Protein AF-A0A286UN38-F1 (afdb_monomer_lite)

pLDDT: mean 73.34, std 16.65, range [35.06, 91.69]

InterPro domains:
  IPR015947 PUA-like superfamily [SSF88697] (6-142)

Structure (mmCIF, N/CA/C/O backbone):
data_AF-A0A286UN38-F1
#
_entry.id   AF-A0A286UN38-F1
#
loop_
_atom_site.group_PDB
_atom_site.id
_atom_site.type_symbol
_atom_site.label_atom_id
_atom_site.label_alt_id
_atom_site.label_comp_id
_atom_site.label_asym_id
_atom_site.label_entity_id
_atom_site.label_seq_id
_atom_site.pdbx_PDB_ins_code
_atom_site.Cartn_x
_atom_site.Cartn_y
_atom_site.Cartn_z
_atom_site.occupancy
_atom_site.B_iso_or_equiv
_atom_site.auth_seq_id
_atom_site.auth_comp_id
_atom_site.auth_asym_id
_atom_site.auth_atom_id
_atom_site.pdbx_PDB_model_num
ATOM 1 N N . MET A 1 1 ? -7.980 -25.272 20.913 1.00 47.50 1 MET A N 1
ATOM 2 C CA . MET A 1 1 ? -8.490 -25.059 19.545 1.00 47.50 1 MET A CA 1
ATOM 3 C C . MET A 1 1 ? -9.257 -26.305 19.161 1.00 47.50 1 MET A C 1
ATOM 5 O O . MET A 1 1 ? -8.648 -27.363 19.095 1.00 47.50 1 MET A O 1
ATOM 9 N N . GLU A 1 2 ? -10.573 -26.207 19.007 1.00 50.84 2 GLU A N 1
ATOM 10 C CA . GLU A 1 2 ? -11.408 -27.329 18.565 1.00 50.84 2 GLU A CA 1
ATOM 11 C C . GLU A 1 2 ? -11.343 -27.419 17.037 1.00 50.84 2 GLU A C 1
ATOM 13 O O . GLU A 1 2 ? -11.976 -26.633 16.333 1.00 50.84 2 GLU A O 1
ATOM 18 N N . THR A 1 3 ? -10.536 -28.343 16.519 1.00 61.72 3 THR A N 1
ATOM 19 C CA . THR A 1 3 ? -10.540 -28.712 15.101 1.00 61.72 3 THR A CA 1
ATOM 20 C C . THR A 1 3 ? -11.530 -29.852 14.890 1.00 61.72 3 THR A C 1
ATOM 22 O O . THR A 1 3 ? -11.412 -30.914 15.500 1.00 61.72 3 THR A O 1
ATOM 25 N N . GLY A 1 4 ? -12.527 -29.633 14.033 1.00 69.44 4 GLY A N 1
ATOM 26 C CA . GLY A 1 4 ? -13.447 -30.691 13.626 1.00 69.44 4 GLY A CA 1
ATOM 27 C C . GLY A 1 4 ? -12.821 -31.547 12.528 1.00 69.44 4 GLY A C 1
ATOM 28 O O . GLY A 1 4 ? -12.062 -31.036 11.705 1.00 69.44 4 GLY A O 1
ATOM 29 N N . THR A 1 5 ? -13.156 -32.832 12.473 1.00 77.12 5 THR A N 1
ATOM 30 C CA . THR A 1 5 ? -12.934 -33.651 11.276 1.00 77.12 5 THR A CA 1
ATOM 31 C C . THR A 1 5 ? -14.262 -33.881 10.568 1.00 77.12 5 THR A C 1
ATOM 33 O O . THR A 1 5 ? -15.247 -34.270 11.192 1.00 77.12 5 THR A O 1
ATOM 36 N N . LEU A 1 6 ? -14.292 -33.624 9.262 1.00 74.56 6 LEU A N 1
ATOM 37 C CA . LEU A 1 6 ? -15.458 -33.835 8.407 1.00 74.56 6 LEU A CA 1
ATOM 38 C C . LEU A 1 6 ? -14.981 -34.585 7.163 1.00 74.56 6 LEU A C 1
ATOM 40 O O . LEU A 1 6 ? -14.020 -34.169 6.519 1.00 74.56 6 LEU A O 1
ATOM 44 N N . ASP A 1 7 ? -15.570 -35.753 6.909 1.00 80.94 7 ASP A N 1
ATOM 45 C CA . ASP A 1 7 ? -15.205 -36.676 5.822 1.00 80.94 7 ASP A CA 1
ATOM 46 C C . ASP A 1 7 ? -13.702 -37.027 5.739 1.00 80.94 7 ASP A C 1
ATOM 48 O O . ASP A 1 7 ? -13.149 -37.269 4.670 1.00 80.94 7 ASP A O 1
ATOM 52 N N . GLY A 1 8 ? -13.023 -37.063 6.893 1.00 86.75 8 GLY A N 1
ATOM 53 C CA . GLY A 1 8 ? -11.584 -37.343 6.999 1.00 86.75 8 GLY A CA 1
ATOM 54 C C . GLY A 1 8 ? -10.669 -36.130 6.785 1.00 86.75 8 GLY A C 1
ATOM 55 O O . GLY A 1 8 ? -9.461 -36.247 6.983 1.00 86.75 8 GLY A O 1
ATOM 56 N N . TYR A 1 9 ? -11.222 -34.961 6.455 1.00 82.19 9 TYR A N 1
ATOM 57 C CA . TYR A 1 9 ? -10.483 -33.706 6.325 1.00 82.19 9 TYR A CA 1
ATOM 58 C C . TYR A 1 9 ? -10.531 -32.885 7.618 1.00 82.19 9 TYR A C 1
ATOM 60 O O . TYR A 1 9 ? -11.517 -32.902 8.358 1.00 82.19 9 TYR A O 1
ATOM 68 N N . MET A 1 10 ? -9.453 -32.147 7.892 1.00 84.88 10 MET A N 1
ATOM 69 C CA . MET A 1 10 ? -9.389 -31.201 9.006 1.00 84.88 10 MET A CA 1
ATOM 70 C C . MET A 1 10 ? -10.173 -29.932 8.655 1.00 84.88 10 MET A C 1
ATOM 72 O O . MET A 1 10 ? -9.848 -29.250 7.685 1.00 84.88 10 MET A O 1
ATOM 76 N N . VAL A 1 11 ? -11.173 -29.596 9.467 1.00 86.06 11 VAL A N 1
ATOM 77 C CA . VAL A 1 11 ? -11.989 -28.387 9.326 1.00 86.06 11 VAL A CA 1
ATOM 78 C C . VAL A 1 11 ? -11.590 -27.375 10.397 1.00 86.06 11 VAL A C 1
ATOM 80 O O . VAL A 1 11 ? -11.709 -27.626 11.599 1.00 86.06 11 VAL A O 1
ATOM 83 N N . GLY A 1 12 ? -11.124 -26.210 9.946 1.00 82.75 12 GLY A N 1
ATOM 84 C CA . GLY A 1 12 ? -10.917 -25.031 10.784 1.00 82.75 12 GLY A CA 1
ATOM 85 C C . GLY A 1 12 ? -12.145 -24.119 10.790 1.00 82.75 12 GLY A C 1
ATOM 86 O O . GLY A 1 12 ? -12.889 -24.057 9.811 1.00 82.75 12 GLY A O 1
ATOM 87 N N . ARG A 1 13 ? -12.347 -23.372 11.881 1.00 82.31 13 ARG A N 1
ATOM 88 C CA . ARG A 1 13 ? -13.305 -22.258 11.906 1.00 82.31 13 ARG A CA 1
ATOM 89 C C . ARG A 1 13 ? -12.690 -21.063 11.176 1.00 82.31 13 ARG A C 1
ATOM 91 O O . ARG A 1 13 ? -11.563 -20.684 11.476 1.00 82.31 13 ARG A O 1
ATOM 98 N N . ILE A 1 14 ? -13.444 -20.470 10.254 1.00 83.75 14 ILE A N 1
ATOM 99 C CA . ILE A 1 14 ? -13.075 -19.235 9.557 1.00 83.75 14 ILE A CA 1
ATOM 100 C C . ILE A 1 14 ? -13.890 -18.094 10.167 1.00 83.75 14 ILE A C 1
ATOM 102 O O . ILE A 1 14 ? -15.113 -18.188 10.256 1.00 83.75 14 ILE A O 1
ATOM 106 N N . GLU A 1 15 ? -13.210 -17.027 10.566 1.00 82.69 15 GLU A N 1
ATOM 107 C CA . GLU A 1 15 ? -13.805 -15.763 10.997 1.00 82.69 15 GLU A CA 1
ATOM 108 C C . GLU A 1 15 ? -13.278 -14.655 10.080 1.00 82.69 15 GLU A C 1
ATOM 110 O O . GLU A 1 15 ? -12.126 -14.705 9.643 1.00 82.69 15 GLU A O 1
ATOM 115 N N . ARG A 1 16 ? -14.128 -13.684 9.737 1.00 81.38 16 ARG A N 1
ATOM 116 C CA . ARG A 1 16 ? -13.713 -12.521 8.948 1.00 81.38 16 ARG A CA 1
ATOM 117 C C . ARG A 1 16 ? -13.234 -11.428 9.890 1.00 81.38 16 ARG A C 1
ATOM 119 O O . ARG A 1 16 ? -13.924 -11.097 10.848 1.00 81.38 16 ARG A O 1
ATOM 126 N N . VAL A 1 17 ? -12.072 -10.863 9.588 1.00 80.19 17 VAL A N 1
ATOM 127 C CA . VAL A 1 17 ? -11.558 -9.668 10.256 1.00 80.19 17 VAL A CA 1
ATOM 128 C C . VAL A 1 17 ? -11.693 -8.520 9.270 1.00 80.19 17 VAL A C 1
ATOM 130 O O . VAL A 1 17 ? -10.886 -8.393 8.354 1.00 80.19 17 VAL A O 1
ATOM 133 N N . ASP A 1 18 ? -12.741 -7.723 9.439 1.00 81.00 18 ASP A N 1
ATOM 134 C CA . ASP A 1 18 ? -12.941 -6.499 8.669 1.00 81.00 18 ASP A CA 1
ATOM 135 C C . ASP A 1 18 ? -12.302 -5.297 9.414 1.00 81.00 18 ASP A C 1
ATOM 137 O O . ASP A 1 18 ? -12.004 -5.370 10.622 1.00 81.00 18 ASP A O 1
ATOM 141 N N . ASP A 1 19 ? -12.035 -4.212 8.682 1.00 84.69 19 ASP A N 1
ATOM 142 C CA . ASP A 1 19 ? -11.441 -2.982 9.224 1.00 84.69 19 ASP A CA 1
ATOM 143 C C . ASP A 1 19 ? -12.331 -2.328 10.296 1.00 84.69 19 ASP A C 1
ATOM 145 O O . ASP A 1 19 ? -13.551 -2.510 10.322 1.00 84.69 19 ASP A O 1
ATOM 149 N N . ILE A 1 20 ? -11.719 -1.534 11.177 1.00 81.62 20 ILE A N 1
ATOM 150 C CA . ILE A 1 20 ? -12.457 -0.545 11.971 1.00 81.62 20 ILE A CA 1
ATOM 151 C C . ILE A 1 20 ? -12.937 0.588 11.058 1.00 81.62 20 ILE A C 1
ATOM 153 O O . ILE A 1 20 ? -12.262 0.937 10.089 1.00 81.62 20 ILE A O 1
ATOM 157 N N . SER A 1 21 ? -14.107 1.149 11.355 1.00 77.69 21 SER A N 1
ATOM 158 C CA . SER A 1 21 ? -14.671 2.245 10.572 1.00 77.69 21 SER A CA 1
ATOM 159 C C . SER A 1 21 ? -13.913 3.559 10.806 1.00 77.69 21 SER A C 1
ATOM 161 O O . SER A 1 21 ? -13.288 3.753 11.850 1.00 77.69 21 SER A O 1
ATOM 163 N N . GLU A 1 22 ? -13.946 4.453 9.816 1.00 73.50 22 GLU A N 1
ATOM 164 C CA . GLU A 1 22 ? -13.178 5.708 9.818 1.00 73.50 22 GLU A CA 1
ATOM 165 C C . GLU A 1 22 ? -13.583 6.638 10.977 1.00 73.50 22 GLU A C 1
ATOM 167 O O . GLU A 1 22 ? -12.726 7.255 11.602 1.00 73.50 22 GLU A O 1
ATOM 172 N N . ASP A 1 23 ? -14.865 6.643 11.353 1.00 74.62 23 ASP A N 1
ATOM 173 C CA . ASP A 1 23 ? -15.391 7.334 12.535 1.00 74.62 23 ASP A CA 1
ATOM 174 C C . ASP A 1 23 ? -14.768 6.827 13.848 1.00 74.62 23 ASP A C 1
ATOM 176 O O . ASP A 1 23 ? -14.386 7.630 14.703 1.00 74.62 23 ASP A O 1
ATOM 180 N N . LEU A 1 24 ? -14.600 5.508 13.987 1.00 77.94 24 LEU A N 1
ATOM 181 C CA . LEU A 1 24 ? -14.002 4.884 15.166 1.00 77.94 24 LEU A CA 1
ATOM 182 C C . LEU A 1 24 ? -12.476 5.080 15.201 1.00 77.94 24 LEU A C 1
ATOM 184 O O . LEU A 1 24 ? -11.901 5.239 16.280 1.00 77.94 24 LEU A O 1
ATOM 188 N N . GLU A 1 25 ? -11.817 5.099 14.037 1.00 80.81 25 GLU A N 1
ATOM 189 C CA . GLU A 1 25 ? -10.401 5.470 13.915 1.00 80.81 25 GLU A CA 1
ATOM 190 C C . GLU A 1 25 ? -10.179 6.943 14.304 1.00 80.81 25 GLU A C 1
ATOM 192 O O . GLU A 1 25 ? -9.307 7.234 15.126 1.00 80.81 25 GLU A O 1
ATOM 197 N N . GLU A 1 26 ? -11.006 7.866 13.804 1.00 78.06 26 GLU A N 1
ATOM 198 C CA . GLU A 1 26 ? -10.964 9.278 14.190 1.00 78.06 26 GLU A CA 1
ATOM 199 C C . GLU A 1 26 ? -11.218 9.495 15.689 1.00 78.06 26 GLU A C 1
ATOM 201 O O . GLU A 1 26 ? -10.547 10.320 16.313 1.00 78.06 26 GLU A O 1
ATOM 206 N N . GLU A 1 27 ? -12.196 8.803 16.281 1.00 80.44 27 GLU A N 1
ATOM 207 C CA . GLU A 1 27 ? -12.497 8.918 17.712 1.00 80.44 27 GLU A CA 1
ATOM 208 C C . GLU A 1 27 ? -11.339 8.389 18.572 1.00 80.44 27 GLU A C 1
ATOM 210 O O . GLU A 1 27 ? -10.940 9.044 19.540 1.00 80.44 27 GLU A O 1
ATOM 215 N N . ALA A 1 28 ? -10.720 7.273 18.172 1.00 77.31 28 ALA A N 1
ATOM 216 C CA . ALA A 1 28 ? -9.524 6.747 18.824 1.00 77.31 28 ALA A CA 1
ATOM 217 C C . ALA A 1 28 ? -8.327 7.714 18.723 1.00 77.31 28 ALA A C 1
ATOM 219 O O . ALA A 1 28 ? -7.646 7.950 19.725 1.00 77.31 28 ALA A O 1
ATOM 220 N N . GLU A 1 29 ? -8.079 8.327 17.559 1.00 78.06 29 GLU A N 1
ATOM 221 C CA . GLU A 1 29 ? -7.014 9.329 17.410 1.00 78.06 29 GLU A CA 1
ATOM 222 C C . GLU A 1 29 ? -7.277 10.591 18.245 1.00 78.06 29 GLU A C 1
ATOM 224 O O . GLU A 1 29 ? -6.361 11.084 18.910 1.00 78.06 29 GLU A O 1
ATOM 229 N N . LYS A 1 30 ? -8.522 11.088 18.282 1.00 78.75 30 LYS A N 1
ATOM 230 C CA . LYS A 1 30 ? -8.922 12.230 19.128 1.00 78.75 30 LYS A CA 1
ATOM 231 C C . LYS A 1 30 ? -8.733 11.914 20.614 1.00 78.75 30 LYS A C 1
ATOM 233 O O . LYS A 1 30 ? -8.206 12.752 21.348 1.00 78.75 30 LYS A O 1
ATOM 238 N N . ALA A 1 31 ? -9.087 10.704 21.050 1.00 77.75 31 ALA A N 1
ATOM 239 C CA . ALA A 1 31 ? -8.865 10.249 22.419 1.00 77.75 31 ALA A CA 1
ATOM 240 C C . ALA A 1 31 ? -7.366 10.225 22.772 1.00 77.75 31 ALA A C 1
ATOM 242 O O . ALA A 1 31 ? -6.968 10.825 23.772 1.00 77.75 31 ALA A O 1
ATOM 243 N N . ILE A 1 32 ? -6.520 9.625 21.927 1.00 76.75 32 ILE A N 1
ATOM 244 C CA . ILE A 1 32 ? -5.061 9.570 22.139 1.00 76.75 32 ILE A CA 1
ATOM 245 C C . ILE A 1 32 ? -4.452 10.982 22.179 1.00 76.75 32 ILE A C 1
ATOM 247 O O . ILE A 1 32 ? -3.701 11.297 23.102 1.00 76.75 32 ILE A O 1
ATOM 251 N N . ALA A 1 33 ? -4.816 11.862 21.242 1.00 76.88 33 ALA A N 1
ATOM 252 C CA . ALA A 1 33 ? -4.323 13.241 21.209 1.00 76.88 33 ALA A CA 1
ATOM 253 C C . ALA A 1 33 ? -4.737 14.053 22.454 1.00 76.88 33 ALA A C 1
ATOM 255 O O . ALA A 1 33 ? -3.952 14.862 22.959 1.00 76.88 33 ALA A O 1
ATOM 256 N N . SER A 1 34 ? -5.942 13.813 22.985 1.00 75.56 34 SER A N 1
ATOM 257 C CA . SER A 1 34 ? -6.409 14.447 24.225 1.00 75.56 34 SER A CA 1
ATOM 258 C C . SER A 1 34 ? -5.616 13.990 25.457 1.00 75.56 34 SER A C 1
ATOM 260 O O . SER A 1 34 ? -5.316 14.806 26.324 1.00 75.56 34 SER A O 1
ATOM 262 N N . LEU A 1 35 ? -5.194 12.720 25.500 1.00 72.56 35 LEU A N 1
ATOM 263 C CA . LEU A 1 35 ? -4.351 12.180 26.571 1.00 72.56 35 LEU A CA 1
ATOM 264 C C . LEU A 1 35 ? -2.941 12.785 26.526 1.00 72.56 35 LEU A C 1
ATOM 266 O O . LEU A 1 35 ? -2.460 13.282 27.542 1.00 72.56 35 LEU A O 1
ATOM 270 N N . SER A 1 36 ? -2.309 12.829 25.347 1.00 66.69 36 SER A N 1
ATOM 271 C CA . SER A 1 36 ? -0.970 13.421 25.175 1.00 66.69 36 SER A CA 1
ATOM 272 C C . SER A 1 36 ? -0.915 14.930 25.443 1.00 66.69 36 SER A C 1
ATOM 274 O O . SER A 1 36 ? 0.155 15.458 25.732 1.00 66.69 36 SER A O 1
ATOM 276 N N . SER A 1 37 ? -2.048 15.633 25.371 1.00 59.25 37 SER A N 1
ATOM 277 C CA . SER A 1 37 ? -2.117 17.071 25.668 1.00 59.25 37 SER A CA 1
ATOM 278 C C . SER A 1 37 ? -2.023 17.382 27.170 1.00 59.25 37 SER A C 1
ATOM 280 O O . SER A 1 37 ? -1.659 18.498 27.534 1.00 59.25 37 SER A O 1
ATOM 282 N N . ASN A 1 38 ? -2.304 16.408 28.044 1.00 56.22 38 ASN A N 1
ATOM 283 C CA . ASN A 1 38 ? -2.371 16.614 29.495 1.00 56.22 38 ASN A CA 1
ATOM 284 C C . ASN A 1 38 ? -1.035 16.401 30.236 1.00 56.22 38 ASN A C 1
ATOM 286 O O . ASN A 1 38 ? -0.953 16.729 31.417 1.00 56.22 38 ASN A O 1
ATOM 290 N N . GLU A 1 39 ? 0.016 15.882 29.589 1.00 53.16 39 GLU A N 1
ATOM 291 C CA . GLU A 1 39 ? 1.321 15.641 30.245 1.00 53.16 39 GLU A CA 1
ATOM 292 C C . GLU A 1 39 ? 2.274 16.854 30.237 1.00 53.16 39 GLU A C 1
ATOM 294 O O . GLU A 1 39 ? 3.350 16.790 30.827 1.00 53.16 39 GLU A O 1
ATOM 299 N N . ASN A 1 40 ? 1.887 17.978 29.620 1.00 53.28 40 ASN A N 1
ATOM 300 C CA . ASN A 1 40 ? 2.774 19.133 29.420 1.00 53.28 40 ASN A CA 1
ATOM 301 C C . ASN A 1 40 ? 2.489 20.364 30.310 1.00 53.28 40 ASN A C 1
ATOM 303 O O . ASN A 1 40 ? 3.198 21.360 30.180 1.00 53.28 40 ASN A O 1
ATOM 307 N N . ASP A 1 41 ? 1.504 20.313 31.217 1.00 44.31 41 ASP A N 1
ATOM 308 C CA . ASP A 1 41 ? 1.128 21.441 32.095 1.00 44.31 41 ASP A CA 1
ATOM 309 C C . ASP A 1 41 ? 1.469 21.192 33.577 1.00 44.31 41 ASP A C 1
ATOM 311 O O . ASP A 1 41 ? 0.598 21.180 34.444 1.00 44.31 41 ASP A O 1
ATOM 315 N N . ASN A 1 42 ? 2.752 20.964 33.894 1.00 50.84 42 ASN A N 1
ATOM 316 C CA . ASN A 1 42 ? 3.223 21.073 35.283 1.00 50.84 42 ASN A CA 1
ATOM 317 C C . ASN A 1 42 ? 4.737 21.332 35.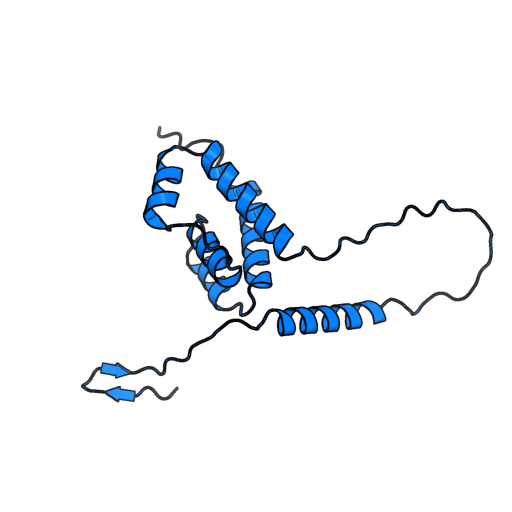428 1.00 50.84 42 ASN A C 1
ATOM 319 O O . ASN A 1 42 ? 5.479 20.453 35.865 1.00 50.84 42 ASN A O 1
ATOM 323 N N . THR A 1 43 ? 5.205 22.536 35.073 1.00 45.75 43 THR A N 1
ATOM 324 C CA . THR A 1 43 ? 6.199 23.323 35.853 1.00 45.75 43 THR A CA 1
ATOM 325 C C . THR A 1 43 ? 6.677 24.568 35.095 1.00 45.75 43 THR A C 1
ATOM 327 O O . THR A 1 43 ? 7.534 24.476 34.225 1.00 45.75 43 THR A O 1
ATOM 330 N N . GLN A 1 44 ? 6.224 25.758 35.508 1.00 43.12 44 GLN A N 1
ATOM 331 C CA . GLN A 1 44 ? 7.109 26.766 36.122 1.00 43.12 44 GLN A CA 1
ATOM 332 C C . GLN A 1 44 ? 6.333 28.019 36.549 1.00 43.12 44 GLN A C 1
ATOM 334 O O . GLN A 1 44 ? 5.796 28.771 35.740 1.00 43.12 44 GLN A O 1
ATOM 339 N N . GLU A 1 45 ? 6.327 28.258 37.857 1.00 41.00 45 GLU A N 1
ATOM 340 C CA . GLU A 1 45 ? 5.807 29.474 38.468 1.00 41.00 45 GLU A CA 1
ATOM 341 C C . GLU A 1 45 ? 6.835 30.618 38.345 1.00 41.00 45 GLU A C 1
ATOM 343 O O . GLU A 1 45 ? 7.994 30.467 38.719 1.00 41.00 45 GLU A O 1
ATOM 348 N N . SER A 1 46 ? 6.377 31.768 37.842 1.00 45.78 46 SER A N 1
ATOM 349 C CA . SER A 1 46 ? 6.907 33.125 38.070 1.00 45.78 46 SER A CA 1
ATOM 350 C C . SER A 1 46 ? 8.426 33.392 37.999 1.00 45.78 46 SER A C 1
ATOM 352 O O . SER A 1 46 ? 9.135 33.249 38.987 1.00 45.78 46 SER A O 1
ATOM 354 N N . THR A 1 47 ? 8.879 34.085 36.945 1.00 39.78 47 THR A N 1
ATOM 355 C CA . THR A 1 47 ? 9.563 35.395 37.109 1.00 39.78 47 THR A CA 1
ATOM 356 C C . THR A 1 47 ? 9.375 36.285 35.874 1.00 39.78 47 THR A C 1
ATOM 358 O O . THR A 1 47 ? 9.260 35.821 34.744 1.00 39.78 47 THR A O 1
ATOM 361 N N . SER A 1 48 ? 9.306 37.595 36.101 1.00 48.9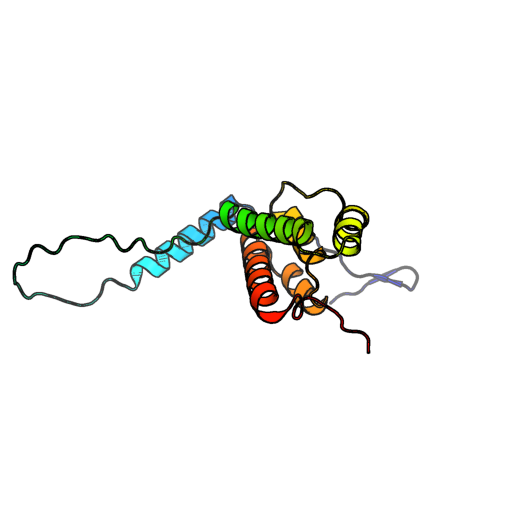4 48 SER A N 1
ATOM 362 C CA . SER A 1 48 ? 8.976 38.619 35.105 1.00 48.94 48 SER A CA 1
ATOM 363 C C . SER A 1 48 ? 10.187 39.149 34.329 1.00 48.94 48 SER A C 1
ATOM 365 O O . SER A 1 48 ? 11.148 39.603 34.947 1.00 48.94 48 SER A O 1
ATOM 367 N N . SER A 1 49 ? 10.087 39.271 33.003 1.00 37.69 49 SER A N 1
ATOM 368 C CA . SER A 1 49 ? 10.714 40.376 32.248 1.00 37.69 49 SER A CA 1
ATOM 369 C C . SER A 1 49 ? 10.123 40.501 30.838 1.00 37.69 49 SER A C 1
ATOM 371 O O . SER A 1 49 ? 9.755 39.512 30.211 1.00 37.69 49 SER A O 1
ATOM 373 N N . ALA A 1 50 ? 9.969 41.736 30.357 1.00 48.94 50 ALA A N 1
ATOM 374 C CA . ALA A 1 50 ? 9.315 42.024 29.083 1.00 48.94 50 ALA A CA 1
ATOM 375 C C . ALA A 1 50 ? 10.290 41.950 27.896 1.00 48.94 50 ALA A C 1
ATOM 377 O O . ALA A 1 50 ? 11.378 42.523 27.940 1.00 48.94 50 ALA A O 1
ATOM 378 N N . SER A 1 51 ? 9.867 41.318 26.799 1.00 39.28 51 SER A N 1
ATOM 379 C CA . SER A 1 51 ? 10.455 41.474 25.460 1.00 39.28 51 SER A CA 1
ATOM 380 C C . SER A 1 51 ? 9.425 41.089 24.386 1.00 39.28 51 SER A C 1
ATOM 382 O O . SER A 1 51 ? 8.727 40.090 24.562 1.00 39.28 51 SER A O 1
ATOM 384 N N . PRO A 1 52 ? 9.286 41.855 23.285 1.00 50.28 52 PRO A N 1
ATOM 385 C CA . PRO A 1 52 ? 8.312 41.569 22.235 1.00 50.28 52 PRO A CA 1
ATOM 386 C C . PRO A 1 52 ? 8.871 40.536 21.246 1.00 50.28 52 PRO A C 1
ATOM 388 O O . PRO A 1 52 ? 9.361 40.876 20.170 1.00 50.28 52 PRO A O 1
ATOM 391 N N . SER A 1 53 ? 8.809 39.260 21.619 1.00 36.97 53 SER A N 1
ATOM 392 C CA . SER A 1 53 ? 9.209 38.154 20.746 1.00 36.97 53 SER A CA 1
ATOM 393 C C . SER A 1 53 ? 8.195 37.968 19.618 1.00 36.97 53 SER A C 1
ATOM 395 O O . SER A 1 53 ? 7.039 37.622 19.863 1.00 36.97 53 SER A O 1
ATOM 397 N N . SER A 1 54 ? 8.631 38.162 18.373 1.00 40.84 54 SER A N 1
ATOM 398 C CA . SER A 1 54 ? 7.856 37.827 17.177 1.00 40.84 54 SER A CA 1
ATOM 399 C C . SER A 1 54 ? 7.485 36.344 17.192 1.00 40.84 54 SER A C 1
ATOM 401 O O . SER A 1 54 ? 8.356 35.481 17.061 1.00 40.84 54 SER A O 1
ATOM 403 N N . SER A 1 55 ? 6.195 36.051 17.350 1.00 41.00 55 SER A N 1
ATOM 404 C CA . SER A 1 55 ? 5.645 34.700 17.414 1.00 41.00 55 SER A CA 1
ATOM 405 C C . SER A 1 55 ? 5.625 34.037 16.036 1.00 41.00 55 SER A C 1
ATOM 407 O O . SER A 1 55 ? 4.581 33.882 15.401 1.00 41.00 55 SER A O 1
ATOM 409 N N . THR A 1 56 ? 6.797 33.581 15.591 1.00 41.97 56 THR A N 1
ATOM 410 C CA . THR A 1 56 ? 6.892 32.522 14.585 1.00 41.97 56 THR A CA 1
ATOM 411 C C . THR A 1 56 ? 6.198 31.296 15.161 1.00 41.97 56 THR A C 1
ATOM 413 O O . THR A 1 56 ? 6.779 30.561 15.958 1.00 41.97 56 THR A O 1
ATOM 416 N N . GLN A 1 57 ? 4.931 31.102 14.796 1.00 42.53 57 GLN A N 1
ATOM 417 C CA . GLN A 1 57 ? 4.180 29.907 15.151 1.00 42.53 57 GLN A CA 1
ATOM 418 C C . GLN A 1 57 ? 4.947 28.698 14.614 1.00 42.53 57 GLN A C 1
ATOM 420 O O . GLN A 1 57 ? 4.953 28.447 13.407 1.00 42.53 57 GLN A O 1
ATOM 425 N N . GLN A 1 58 ? 5.594 27.946 15.508 1.00 37.78 58 GLN A N 1
ATOM 426 C CA . GLN A 1 58 ? 5.991 26.579 15.210 1.00 37.78 58 GLN A CA 1
ATOM 427 C C . GLN A 1 58 ? 4.703 25.817 14.928 1.00 37.78 58 GLN A C 1
ATOM 429 O O . GLN A 1 58 ? 4.005 25.390 15.845 1.00 37.78 58 GLN A O 1
ATOM 434 N N . ARG A 1 59 ? 4.371 25.694 13.640 1.00 45.72 59 ARG A N 1
ATOM 435 C CA . ARG A 1 59 ? 3.355 24.769 13.159 1.00 45.72 59 ARG A CA 1
ATOM 436 C C . ARG A 1 59 ? 3.838 23.384 13.570 1.00 45.72 59 ARG A C 1
ATOM 438 O O . ARG A 1 59 ? 4.740 22.837 12.937 1.00 45.72 59 ARG A O 1
ATOM 445 N N . SER A 1 60 ? 3.287 22.867 14.665 1.00 44.66 60 SER A N 1
ATOM 446 C CA . SER A 1 60 ? 3.430 21.464 15.022 1.00 44.66 60 SER A CA 1
ATOM 447 C C . SER A 1 60 ? 3.060 20.642 13.785 1.00 44.66 60 SER A C 1
ATOM 449 O O . SER A 1 60 ? 2.068 20.972 13.125 1.00 44.66 60 SER A O 1
ATOM 451 N N . PRO A 1 61 ? 3.859 19.631 13.405 1.00 55.84 61 PRO A N 1
ATOM 452 C CA . PRO A 1 61 ? 3.484 18.765 12.304 1.00 55.84 61 PRO A CA 1
ATOM 453 C C . PRO A 1 61 ? 2.207 18.040 12.723 1.00 55.84 61 PRO A C 1
ATOM 455 O O . PRO A 1 61 ? 2.231 17.181 13.605 1.00 55.84 61 PRO A O 1
ATOM 458 N N . SER A 1 62 ? 1.079 18.433 12.131 1.00 60.09 62 SER A N 1
ATOM 459 C CA . SER A 1 62 ? -0.160 17.673 12.238 1.00 60.09 62 SER A CA 1
ATOM 460 C C . SER A 1 62 ? 0.119 16.242 11.772 1.00 60.09 62 SER A C 1
ATOM 462 O O . SER A 1 62 ? 0.875 16.068 10.810 1.00 60.09 62 SER A O 1
ATOM 464 N N . PRO A 1 63 ? -0.443 15.214 12.433 1.00 65.50 63 PRO A N 1
ATOM 465 C CA . PRO A 1 63 ? -0.287 13.846 11.959 1.00 65.50 63 PRO A CA 1
ATOM 466 C C . PRO A 1 63 ? -0.782 13.768 10.507 1.00 65.50 63 PRO A C 1
ATOM 468 O O . PRO A 1 63 ? -1.818 14.366 10.206 1.00 65.50 63 PRO A O 1
ATOM 471 N N . PRO A 1 64 ? -0.060 13.073 9.608 1.00 74.56 64 PRO A N 1
ATOM 472 C CA . PRO A 1 64 ? -0.406 13.056 8.195 1.00 74.56 64 PRO A CA 1
ATOM 473 C C . PRO A 1 64 ? -1.813 12.487 8.006 1.00 74.56 64 PRO A C 1
ATOM 475 O O . PRO A 1 64 ? -2.173 11.439 8.561 1.00 74.56 64 PRO A O 1
ATOM 478 N N . THR A 1 65 ? -2.609 13.213 7.234 1.00 85.06 65 THR A N 1
ATOM 479 C CA . THR A 1 65 ? -3.973 12.839 6.867 1.00 85.06 65 THR A CA 1
ATOM 480 C C . THR A 1 65 ? -3.970 11.634 5.928 1.00 85.06 65 THR A C 1
ATOM 482 O O . THR A 1 65 ? -2.979 11.335 5.256 1.00 85.06 65 THR A O 1
ATOM 485 N N . THR A 1 66 ? -5.097 10.924 5.854 1.00 84.94 66 THR A N 1
ATOM 486 C CA . THR A 1 66 ? -5.261 9.786 4.937 1.00 84.94 66 THR A CA 1
ATOM 487 C C . THR A 1 66 ? -5.024 10.202 3.480 1.00 84.94 66 THR A C 1
ATOM 489 O O . THR A 1 66 ? -4.383 9.470 2.727 1.00 84.94 66 THR A O 1
ATOM 492 N N . GLU A 1 67 ? -5.462 11.407 3.102 1.00 86.56 67 GLU A N 1
ATOM 493 C CA . GLU A 1 67 ? -5.250 11.988 1.771 1.00 86.56 67 GLU A CA 1
ATOM 494 C C . GLU A 1 67 ? -3.766 12.240 1.465 1.00 86.56 67 GLU A C 1
ATOM 496 O O . GLU A 1 67 ? -3.291 11.855 0.397 1.00 86.56 67 GLU A O 1
ATOM 501 N N . GLU A 1 68 ? -3.002 12.815 2.401 1.00 88.19 68 GLU A N 1
ATOM 502 C CA . GLU A 1 68 ? -1.556 13.034 2.235 1.00 88.19 68 GLU A CA 1
ATOM 503 C C . GLU A 1 68 ? -0.795 11.708 2.077 1.00 88.19 68 GLU A C 1
ATOM 505 O O . GLU A 1 68 ? 0.079 11.586 1.217 1.00 88.19 68 GLU A O 1
ATOM 510 N N . LEU A 1 69 ? -1.164 10.682 2.850 1.00 88.25 69 LEU A N 1
ATOM 511 C CA . LEU A 1 69 ? -0.579 9.342 2.739 1.00 88.25 69 LEU A CA 1
ATOM 512 C C . LEU A 1 69 ? -0.901 8.684 1.383 1.00 88.25 69 LEU A C 1
ATOM 514 O O . LEU A 1 69 ? -0.028 8.047 0.786 1.00 88.25 69 LEU A O 1
ATOM 518 N N . MET A 1 70 ? -2.120 8.866 0.860 1.00 89.31 70 MET A N 1
ATOM 519 C CA . MET A 1 70 ? -2.478 8.421 -0.493 1.00 89.31 70 MET A CA 1
ATOM 520 C C . MET A 1 70 ? -1.712 9.203 -1.564 1.00 89.31 70 MET A C 1
ATOM 522 O O . MET A 1 70 ? -1.233 8.601 -2.524 1.00 89.31 70 MET A O 1
ATOM 526 N N . ALA A 1 71 ? -1.519 10.513 -1.392 1.00 90.25 71 ALA A N 1
ATOM 527 C CA . ALA A 1 71 ? -0.759 11.343 -2.323 1.00 90.25 71 ALA A CA 1
ATOM 528 C C . ALA A 1 71 ? 0.712 10.898 -2.437 1.00 90.25 71 ALA A C 1
ATOM 530 O O . ALA A 1 71 ? 1.221 10.786 -3.553 1.00 90.25 71 ALA A O 1
ATOM 531 N N . VAL A 1 72 ? 1.373 10.557 -1.320 1.00 89.31 72 VAL A N 1
ATOM 532 C CA . VAL A 1 72 ? 2.730 9.966 -1.333 1.00 89.31 72 VAL A CA 1
ATOM 533 C C . VAL A 1 72 ? 2.740 8.638 -2.097 1.00 89.31 72 VAL A C 1
ATOM 535 O O . VAL A 1 72 ? 3.604 8.409 -2.945 1.00 89.31 72 VAL A O 1
ATOM 538 N N . CYS A 1 73 ? 1.749 7.777 -1.852 1.00 89.25 73 CYS A N 1
ATOM 539 C CA . CYS A 1 73 ? 1.610 6.507 -2.561 1.00 89.25 73 CYS A CA 1
ATOM 540 C C . CYS A 1 73 ? 1.400 6.698 -4.077 1.00 89.25 73 CYS A C 1
ATOM 542 O O . CYS A 1 73 ? 2.051 6.024 -4.875 1.00 89.25 73 CYS A O 1
ATOM 544 N N . HIS A 1 74 ? 0.538 7.625 -4.501 1.00 88.56 74 HIS A N 1
ATOM 545 C CA . HIS A 1 74 ? 0.319 7.923 -5.920 1.00 88.56 74 HIS A CA 1
ATOM 546 C C . HIS A 1 74 ? 1.568 8.508 -6.588 1.00 88.56 74 HIS A C 1
ATOM 548 O O . HIS A 1 74 ? 1.949 8.040 -7.661 1.00 88.56 74 HIS A O 1
ATOM 554 N N . ALA A 1 75 ? 2.256 9.446 -5.929 1.00 88.50 75 ALA A N 1
ATOM 555 C CA . ALA A 1 75 ? 3.512 10.008 -6.422 1.00 88.50 75 ALA A CA 1
ATOM 556 C C . ALA A 1 75 ? 4.576 8.919 -6.651 1.00 88.50 75 ALA A C 1
ATOM 558 O O . ALA A 1 75 ? 5.274 8.948 -7.664 1.00 88.50 75 ALA A O 1
ATOM 559 N N . PHE A 1 76 ? 4.650 7.914 -5.771 1.00 86.12 76 PHE A N 1
ATOM 560 C CA . PHE A 1 76 ? 5.517 6.751 -5.963 1.00 86.12 76 PHE A CA 1
ATOM 561 C C . PHE A 1 76 ? 5.097 5.887 -7.168 1.00 86.12 76 PHE A C 1
ATOM 563 O O . PHE A 1 76 ? 5.950 5.506 -7.968 1.00 86.12 76 PHE A O 1
ATOM 570 N N . VAL A 1 77 ? 3.800 5.611 -7.366 1.00 84.06 77 VAL A N 1
ATOM 571 C CA . VAL A 1 77 ? 3.320 4.865 -8.553 1.00 84.06 77 VAL A CA 1
ATOM 572 C C . VAL A 1 77 ? 3.653 5.599 -9.853 1.00 84.06 77 VAL A C 1
ATOM 574 O O . VAL A 1 77 ? 4.094 4.966 -10.814 1.00 84.06 77 VAL A O 1
ATOM 577 N N . ASP A 1 78 ? 3.485 6.919 -9.895 1.00 85.00 78 ASP A N 1
ATOM 578 C CA . ASP A 1 78 ? 3.828 7.714 -11.075 1.00 85.00 78 ASP A CA 1
ATOM 579 C C . ASP A 1 78 ? 5.352 7.819 -11.272 1.00 85.00 78 ASP A C 1
ATOM 581 O O . ASP A 1 78 ? 5.833 7.716 -12.401 1.00 85.00 78 ASP A O 1
ATOM 585 N N . GLN A 1 79 ? 6.146 7.873 -10.198 1.00 80.94 79 GLN A N 1
ATOM 586 C CA . GLN A 1 79 ? 7.605 7.728 -10.278 1.00 80.94 79 GLN A CA 1
ATOM 587 C C . GLN A 1 79 ? 8.015 6.367 -10.874 1.00 80.94 79 GLN A C 1
ATOM 589 O O . GLN A 1 79 ? 8.915 6.321 -11.714 1.00 80.94 79 GLN A O 1
ATOM 594 N N . LEU A 1 80 ? 7.332 5.271 -10.520 1.00 78.94 80 LEU A N 1
ATOM 595 C CA . LEU A 1 80 ? 7.543 3.944 -11.121 1.00 78.94 80 LEU A CA 1
ATOM 596 C C . LEU A 1 80 ? 7.145 3.909 -12.607 1.00 78.94 80 LEU A C 1
ATOM 598 O O . LEU A 1 80 ? 7.839 3.305 -13.424 1.00 78.94 80 LEU A O 1
ATOM 602 N N . ARG A 1 81 ? 6.048 4.574 -12.984 1.00 78.19 81 ARG A N 1
ATOM 603 C CA . ARG A 1 81 ? 5.600 4.677 -14.385 1.00 78.19 81 ARG A CA 1
ATOM 604 C C . ARG A 1 81 ? 6.567 5.470 -15.259 1.00 78.19 81 ARG A C 1
ATOM 606 O O . ARG A 1 81 ? 6.751 5.118 -16.422 1.00 78.19 81 ARG A O 1
ATOM 613 N N . ASN A 1 82 ? 7.183 6.510 -14.702 1.00 75.38 82 ASN A N 1
ATOM 614 C CA . ASN A 1 82 ? 8.023 7.445 -15.447 1.00 75.38 82 ASN A CA 1
ATOM 615 C C . ASN A 1 82 ? 9.521 7.097 -15.398 1.00 75.38 82 ASN A C 1
ATOM 617 O O . ASN A 1 82 ? 10.251 7.462 -16.317 1.00 75.38 82 ASN A O 1
ATOM 621 N N . GLY A 1 83 ? 9.989 6.429 -14.338 1.00 66.94 83 GLY A N 1
ATOM 622 C CA . GLY A 1 83 ? 11.413 6.169 -14.091 1.00 66.94 83 GLY A CA 1
ATOM 623 C C . GLY A 1 83 ? 11.876 4.725 -14.302 1.00 66.94 83 GLY A C 1
ATOM 624 O O . GLY A 1 83 ? 13.081 4.483 -14.348 1.00 66.94 83 GLY A O 1
ATOM 625 N N . THR A 1 84 ? 10.967 3.751 -14.411 1.00 63.22 84 THR A N 1
ATOM 626 C CA . THR A 1 84 ? 11.326 2.324 -14.417 1.00 63.22 84 THR A CA 1
ATOM 627 C C . THR A 1 84 ? 11.268 1.685 -15.811 1.00 63.22 84 THR A C 1
ATOM 629 O O . THR A 1 84 ? 10.527 2.107 -16.695 1.00 63.22 84 THR A O 1
ATOM 632 N N . ALA A 1 85 ? 12.058 0.624 -16.013 1.00 58.19 85 ALA A N 1
ATOM 633 C CA . ALA A 1 85 ? 12.069 -0.163 -17.243 1.00 58.19 85 ALA A CA 1
ATOM 634 C C . ALA A 1 85 ? 10.648 -0.635 -17.654 1.00 58.19 85 ALA A C 1
ATOM 636 O O . ALA A 1 85 ? 9.896 -1.098 -16.788 1.00 58.19 85 ALA A O 1
ATOM 637 N N . PRO A 1 86 ? 10.285 -0.612 -18.959 1.00 62.97 86 PRO A N 1
ATOM 638 C CA . PRO A 1 86 ? 8.896 -0.785 -19.417 1.00 62.97 86 PRO A CA 1
ATOM 639 C C . PRO A 1 86 ? 8.187 -2.058 -18.938 1.00 62.97 86 PRO A C 1
ATOM 641 O O . PRO A 1 86 ? 6.969 -2.068 -18.766 1.00 62.97 86 PRO A O 1
ATOM 644 N N . TRP A 1 87 ? 8.941 -3.132 -18.686 1.00 62.56 87 TRP A N 1
ATOM 645 C CA . TRP A 1 87 ? 8.402 -4.407 -18.211 1.00 62.56 87 TRP A CA 1
ATOM 646 C C . TRP A 1 87 ? 7.789 -4.323 -16.806 1.00 62.56 87 TRP A C 1
ATOM 648 O O . TRP A 1 87 ? 6.846 -5.061 -16.527 1.00 62.56 87 TRP A O 1
ATOM 658 N N . VAL A 1 88 ? 8.261 -3.419 -15.936 1.00 69.75 88 VAL A N 1
ATOM 659 C CA . VAL A 1 88 ? 7.658 -3.202 -14.609 1.00 69.75 88 VAL A CA 1
ATOM 660 C C . VAL A 1 88 ? 6.304 -2.531 -14.767 1.00 69.75 88 VAL A C 1
ATOM 662 O O . VAL A 1 88 ? 5.323 -3.025 -14.229 1.00 69.75 88 VAL A O 1
ATOM 665 N N . VAL A 1 89 ? 6.220 -1.469 -15.571 1.00 69.25 89 VAL A N 1
ATOM 666 C CA . VAL A 1 89 ? 4.965 -0.748 -15.838 1.00 69.25 89 VAL A CA 1
ATOM 667 C C . VAL A 1 89 ? 3.934 -1.663 -16.504 1.00 69.25 89 VAL A C 1
ATOM 669 O O . VAL A 1 89 ? 2.772 -1.701 -16.097 1.00 69.25 89 VAL A O 1
ATOM 672 N N . GLN A 1 90 ? 4.368 -2.476 -17.471 1.00 70.50 90 GLN A N 1
ATOM 673 C CA . GLN A 1 90 ? 3.519 -3.479 -18.112 1.00 70.50 90 GLN A CA 1
ATOM 674 C C . GLN A 1 90 ? 3.047 -4.552 -17.118 1.00 70.50 90 GLN A C 1
ATOM 676 O O . GLN A 1 90 ? 1.873 -4.921 -17.140 1.00 70.50 90 GLN A O 1
ATOM 681 N N . ARG A 1 91 ? 3.922 -5.027 -16.219 1.00 75.12 91 ARG A N 1
ATOM 682 C CA . ARG A 1 91 ? 3.552 -5.978 -15.161 1.00 75.12 91 ARG A CA 1
ATOM 683 C C . ARG A 1 91 ? 2.581 -5.357 -14.160 1.00 75.12 91 ARG A C 1
ATOM 685 O O . ARG A 1 91 ? 1.592 -6.000 -13.838 1.00 75.12 91 ARG A O 1
ATOM 692 N N . LEU A 1 92 ? 2.803 -4.115 -13.727 1.00 77.38 92 LEU A N 1
ATOM 693 C CA . LEU A 1 92 ? 1.900 -3.397 -12.823 1.00 77.38 92 LEU A CA 1
ATOM 694 C C . LEU A 1 92 ? 0.478 -3.352 -13.397 1.00 77.38 92 LEU A C 1
ATOM 696 O O . LEU A 1 92 ? -0.469 -3.786 -12.745 1.00 77.38 92 LEU A O 1
ATOM 700 N N . ASN A 1 93 ? 0.353 -2.908 -14.651 1.00 75.56 93 ASN A N 1
ATOM 701 C CA . ASN A 1 93 ? -0.935 -2.746 -15.322 1.00 75.56 93 ASN A CA 1
ATOM 702 C C . ASN A 1 93 ? -1.619 -4.083 -15.679 1.00 75.56 93 ASN A C 1
ATOM 704 O O . ASN A 1 93 ? -2.841 -4.142 -15.774 1.00 75.56 93 ASN A O 1
ATOM 708 N N . ASN A 1 94 ? -0.850 -5.156 -15.894 1.00 77.12 94 ASN A N 1
ATOM 709 C CA . ASN A 1 94 ? -1.383 -6.471 -16.265 1.00 77.12 94 ASN A CA 1
ATOM 710 C C . ASN A 1 94 ? -1.688 -7.374 -15.053 1.00 77.12 94 ASN A C 1
ATOM 712 O O . ASN A 1 94 ? -2.630 -8.154 -15.104 1.00 77.12 94 ASN A O 1
ATOM 716 N N . THR A 1 95 ? -0.905 -7.280 -13.971 1.00 79.12 95 THR A N 1
ATOM 717 C CA . THR A 1 95 ? -0.985 -8.190 -12.812 1.00 79.12 95 THR A CA 1
ATOM 718 C C . THR A 1 95 ? -1.909 -7.688 -11.700 1.00 79.12 95 THR A C 1
ATOM 720 O O . THR A 1 95 ? -2.599 -8.505 -11.098 1.00 79.12 95 THR A O 1
ATOM 723 N N . PHE A 1 96 ? -1.945 -6.380 -11.412 1.00 76.88 96 PHE A N 1
ATOM 724 C CA . PHE A 1 96 ? -2.649 -5.857 -10.225 1.00 76.88 96 PHE A CA 1
ATOM 725 C C . PHE A 1 96 ? -3.984 -5.158 -10.528 1.00 76.88 96 PHE A C 1
ATOM 727 O O . PHE A 1 96 ? -4.665 -4.719 -9.606 1.00 76.88 96 PHE A O 1
ATOM 734 N N . GLY A 1 97 ? -4.386 -5.077 -11.800 1.00 77.31 97 GLY A N 1
ATOM 735 C CA . GLY A 1 97 ? -5.661 -4.478 -12.206 1.00 77.31 97 GLY A CA 1
ATOM 736 C C . GLY A 1 97 ? -5.729 -2.950 -12.024 1.00 77.31 97 GLY A C 1
ATOM 737 O O . GLY A 1 97 ? -4.705 -2.303 -11.786 1.00 77.31 97 GLY A O 1
ATOM 738 N N . PRO A 1 98 ? -6.924 -2.348 -12.180 1.00 77.81 98 PRO A N 1
ATOM 739 C CA . PRO A 1 98 ? -7.114 -0.912 -12.001 1.00 77.81 98 PRO A CA 1
ATOM 740 C C . PRO A 1 98 ? -6.898 -0.499 -10.539 1.00 77.81 98 PRO A C 1
ATOM 742 O O . PRO A 1 98 ? -7.239 -1.234 -9.615 1.00 77.81 98 PRO A O 1
ATOM 745 N N . MET A 1 99 ? -6.351 0.701 -10.340 1.00 81.06 99 MET A N 1
ATOM 746 C CA . MET A 1 99 ? -6.054 1.245 -9.013 1.00 81.06 99 MET A CA 1
ATOM 747 C C . MET A 1 99 ? -7.355 1.500 -8.222 1.00 81.06 99 MET A C 1
ATOM 749 O O . MET A 1 99 ? -8.219 2.220 -8.732 1.00 81.06 99 MET A O 1
ATOM 753 N N . PRO A 1 100 ? -7.519 0.944 -7.004 1.00 86.31 100 PRO A N 1
ATOM 754 C CA . PRO A 1 100 ? -8.695 1.198 -6.172 1.00 86.31 100 PRO A CA 1
ATOM 755 C C . PRO A 1 100 ? -8.790 2.662 -5.725 1.00 86.31 100 PRO A C 1
ATOM 757 O O . PRO A 1 100 ? -7.769 3.311 -5.509 1.00 86.31 100 PRO A O 1
ATOM 760 N N . SER A 1 101 ? -10.017 3.155 -5.542 1.00 83.31 101 SER A N 1
ATOM 761 C CA . SER A 1 101 ? -10.302 4.489 -4.977 1.00 83.31 101 SER A CA 1
ATOM 762 C C . SER A 1 101 ? -10.540 4.475 -3.462 1.00 83.31 101 SER A C 1
ATOM 764 O O . SER A 1 101 ? -10.507 5.521 -2.828 1.00 83.31 101 SER A O 1
ATOM 766 N N . ASP A 1 102 ? -10.821 3.301 -2.899 1.00 88.56 102 ASP A N 1
ATOM 767 C CA . ASP A 1 102 ? -11.060 3.084 -1.471 1.00 88.56 102 ASP A CA 1
ATOM 768 C C . ASP A 1 102 ? -9.736 2.844 -0.723 1.00 88.56 102 ASP A C 1
ATOM 770 O O . ASP A 1 102 ? -8.902 2.064 -1.186 1.00 88.56 102 ASP A O 1
ATOM 774 N N . VAL A 1 103 ? -9.563 3.464 0.449 1.00 87.25 103 VAL A N 1
ATOM 775 C CA . VAL A 1 103 ? -8.323 3.436 1.249 1.00 87.25 103 VAL A CA 1
ATOM 776 C C . VAL A 1 103 ? -7.980 2.016 1.718 1.00 87.25 103 VAL A C 1
ATOM 778 O O . VAL A 1 103 ? -6.819 1.583 1.646 1.00 87.25 103 VAL A O 1
ATOM 781 N N . SER A 1 104 ? -8.987 1.261 2.168 1.00 87.62 104 SER A N 1
ATOM 782 C CA . SER A 1 104 ? -8.812 -0.111 2.654 1.00 87.62 104 SER A CA 1
ATOM 783 C C . SER A 1 104 ? -8.318 -1.045 1.553 1.00 87.62 104 SER A C 1
ATOM 785 O O . SER A 1 104 ? -7.390 -1.829 1.772 1.00 87.62 104 SER A O 1
ATOM 787 N N . SER A 1 105 ? -8.897 -0.922 0.361 1.00 87.75 105 SER A N 1
ATOM 788 C CA . SER A 1 105 ? -8.530 -1.679 -0.835 1.00 87.75 105 SER A CA 1
ATOM 789 C C . SER A 1 105 ? -7.186 -1.223 -1.416 1.00 87.75 105 SER A C 1
ATOM 791 O O . SER A 1 105 ? -6.360 -2.048 -1.812 1.00 87.75 105 SER A O 1
ATOM 793 N N . PHE A 1 106 ? -6.940 0.089 -1.442 1.00 90.12 106 PHE A N 1
ATOM 794 C CA . PHE A 1 106 ? -5.735 0.701 -1.998 1.00 90.12 106 PHE A CA 1
ATOM 795 C C . PHE A 1 106 ? -4.473 0.332 -1.212 1.00 90.12 106 PHE A C 1
ATOM 797 O O . PHE A 1 106 ? -3.453 0.012 -1.816 1.00 90.12 106 PHE A O 1
ATOM 804 N N . SER A 1 107 ? -4.533 0.302 0.121 1.00 90.31 107 SER A N 1
ATOM 805 C CA . SER A 1 107 ? -3.380 -0.074 0.955 1.00 90.31 107 SER A CA 1
ATOM 806 C C . SER A 1 107 ? -2.930 -1.529 0.734 1.00 90.31 107 SER A C 1
ATOM 808 O O . SER A 1 107 ? -1.727 -1.782 0.646 1.00 90.31 107 SER A O 1
ATOM 810 N N . PHE A 1 108 ? -3.858 -2.478 0.542 1.00 89.75 108 PHE A N 1
ATOM 811 C CA . PHE A 1 108 ? -3.513 -3.847 0.126 1.00 89.75 108 PHE A CA 1
ATOM 812 C C . PHE A 1 108 ? -2.984 -3.906 -1.313 1.00 89.75 108 PHE A C 1
ATOM 814 O O . PHE A 1 108 ? -1.986 -4.578 -1.573 1.00 89.75 108 PHE A O 1
ATOM 821 N N . TRP A 1 109 ? -3.612 -3.187 -2.248 1.00 90.81 109 TRP A N 1
ATOM 822 C CA . TRP A 1 109 ? -3.153 -3.111 -3.639 1.00 90.81 109 TRP A CA 1
ATOM 823 C C . TRP A 1 109 ? -1.719 -2.567 -3.737 1.00 90.81 109 TRP A C 1
ATOM 825 O O . TRP A 1 109 ? -0.875 -3.151 -4.416 1.00 90.81 109 TRP A O 1
ATOM 835 N N . MET A 1 110 ? -1.405 -1.511 -2.985 1.00 88.81 110 MET A N 1
ATOM 836 C CA . MET A 1 110 ? -0.064 -0.938 -2.932 1.00 88.81 110 MET A CA 1
ATOM 837 C C . MET A 1 110 ? 0.940 -1.916 -2.309 1.00 88.81 110 MET A C 1
ATOM 839 O O . MET A 1 110 ? 2.029 -2.098 -2.845 1.00 88.81 110 MET A O 1
ATOM 843 N N . ALA A 1 111 ? 0.577 -2.635 -1.243 1.00 88.38 111 ALA A N 1
ATOM 844 C CA . ALA A 1 111 ? 1.446 -3.674 -0.688 1.00 88.38 111 ALA A CA 1
ATOM 845 C C . ALA A 1 111 ? 1.770 -4.791 -1.702 1.00 88.38 111 ALA A C 1
ATOM 847 O O . ALA A 1 111 ? 2.884 -5.313 -1.698 1.00 88.38 111 ALA A O 1
ATOM 848 N N . GLN A 1 112 ? 0.856 -5.116 -2.624 1.00 86.06 112 GLN A N 1
ATOM 849 C CA . GLN A 1 112 ? 1.131 -6.041 -3.733 1.00 86.06 112 GLN A CA 1
ATOM 850 C C . GLN A 1 112 ? 2.092 -5.455 -4.776 1.00 86.06 112 GLN A C 1
ATOM 852 O O . GLN A 1 112 ? 2.955 -6.178 -5.276 1.00 86.06 112 GLN A O 1
ATOM 857 N N . VAL A 1 113 ? 1.991 -4.152 -5.052 1.00 85.00 113 VAL A N 1
ATOM 858 C CA . VAL A 1 113 ? 2.892 -3.400 -5.942 1.00 85.00 113 VAL A CA 1
ATOM 859 C C . VAL A 1 113 ? 4.326 -3.323 -5.401 1.00 85.00 113 VAL A C 1
ATOM 861 O O . VAL A 1 113 ? 5.275 -3.366 -6.188 1.00 85.00 113 VAL A O 1
ATOM 864 N N . LEU A 1 114 ? 4.511 -3.232 -4.080 1.00 84.44 114 LEU A N 1
ATOM 865 C CA . LEU A 1 114 ? 5.840 -3.086 -3.483 1.00 84.44 114 LEU A CA 1
ATOM 866 C C . LEU A 1 114 ? 6.679 -4.388 -3.562 1.00 84.44 114 LEU A C 1
ATOM 868 O O . LEU A 1 114 ? 6.196 -5.466 -3.185 1.00 84.44 114 LEU A O 1
ATOM 872 N N . PRO A 1 115 ? 7.958 -4.310 -3.995 1.00 80.75 115 PRO A N 1
ATOM 873 C CA . PRO A 1 115 ? 8.882 -5.445 -4.068 1.00 80.75 115 PRO A CA 1
ATOM 874 C C . PRO A 1 115 ? 9.491 -5.746 -2.688 1.00 80.75 115 PRO A C 1
ATOM 876 O O . PRO A 1 115 ? 10.685 -5.568 -2.458 1.00 80.75 115 PRO A O 1
ATOM 879 N N . ILE A 1 116 ? 8.636 -6.163 -1.759 1.00 84.44 116 ILE A N 1
ATOM 880 C CA . ILE A 1 116 ? 8.961 -6.500 -0.367 1.00 84.44 116 ILE A CA 1
ATOM 881 C C . ILE A 1 116 ? 8.683 -7.995 -0.156 1.00 84.44 116 ILE A C 1
ATOM 883 O O . ILE A 1 116 ? 7.859 -8.572 -0.866 1.00 84.44 116 ILE A O 1
ATOM 887 N N . ASP A 1 117 ? 9.364 -8.620 0.805 1.00 86.00 117 ASP A N 1
ATOM 888 C CA . ASP A 1 117 ? 9.102 -10.006 1.197 1.00 86.00 117 ASP A CA 1
ATOM 889 C C . ASP A 1 117 ? 7.671 -10.210 1.733 1.00 86.00 117 ASP A C 1
ATOM 891 O O . ASP A 1 117 ? 7.116 -9.360 2.436 1.00 86.00 117 ASP A O 1
ATOM 895 N N . GLU A 1 118 ? 7.078 -11.363 1.425 1.00 87.00 118 GLU A N 1
ATOM 896 C CA . GLU A 1 118 ? 5.708 -11.708 1.818 1.00 87.00 118 GLU A CA 1
ATOM 897 C C . GLU A 1 118 ? 5.532 -11.772 3.348 1.00 87.00 118 GLU A C 1
ATOM 899 O O . GLU A 1 118 ? 4.458 -11.467 3.863 1.00 87.00 118 GLU A O 1
ATOM 904 N N . HIS A 1 119 ? 6.588 -12.090 4.106 1.00 87.94 119 HIS A N 1
ATOM 905 C CA . HIS A 1 119 ? 6.548 -12.081 5.569 1.00 87.94 119 HIS A CA 1
ATOM 906 C C . HIS A 1 119 ? 6.330 -10.674 6.149 1.00 87.94 119 HIS A C 1
ATOM 908 O O . HIS A 1 119 ? 5.610 -10.508 7.134 1.00 87.94 119 HIS A O 1
ATOM 914 N N . GLU A 1 120 ? 6.906 -9.644 5.527 1.00 87.81 120 GLU A N 1
ATOM 915 C CA . GLU A 1 120 ? 6.656 -8.254 5.917 1.00 87.81 120 GLU A CA 1
ATOM 916 C C . GLU A 1 120 ? 5.235 -7.831 5.524 1.00 87.81 120 GLU A C 1
ATOM 918 O O . GLU A 1 120 ? 4.533 -7.220 6.331 1.00 87.81 120 GLU A O 1
ATOM 923 N N . LYS A 1 121 ? 4.758 -8.239 4.338 1.00 88.00 121 LYS A N 1
ATOM 924 C CA . LYS A 1 121 ? 3.368 -8.004 3.903 1.00 88.00 121 LYS A CA 1
ATOM 925 C C . LYS A 1 121 ? 2.351 -8.663 4.835 1.00 88.00 121 LYS A C 1
ATOM 927 O O . LYS A 1 121 ? 1.320 -8.062 5.125 1.00 88.00 121 LYS A O 1
ATOM 932 N N . ALA A 1 122 ? 2.660 -9.831 5.398 1.00 88.31 122 ALA A N 1
ATOM 933 C CA . ALA A 1 122 ? 1.807 -10.495 6.382 1.00 88.31 122 ALA A CA 1
ATOM 934 C C . ALA A 1 122 ? 1.575 -9.655 7.657 1.00 88.31 122 ALA A C 1
ATOM 936 O O . ALA A 1 122 ? 0.522 -9.784 8.281 1.00 88.31 122 ALA A O 1
ATOM 937 N N . LYS A 1 123 ? 2.484 -8.734 8.019 1.00 87.50 123 LYS A N 1
ATOM 938 C CA . LYS A 1 123 ? 2.264 -7.783 9.130 1.00 87.50 123 LYS A CA 1
ATOM 939 C C . LYS A 1 123 ? 1.093 -6.841 8.849 1.00 87.50 123 LYS A C 1
ATOM 941 O O . LYS A 1 123 ? 0.379 -6.463 9.774 1.00 87.50 123 LYS A O 1
ATOM 946 N N . LEU A 1 124 ? 0.853 -6.513 7.579 1.00 87.31 124 LEU A N 1
ATOM 947 C CA . LEU A 1 124 ? -0.263 -5.676 7.143 1.00 87.31 124 LEU A CA 1
ATOM 948 C C . LEU A 1 124 ? -1.623 -6.337 7.419 1.00 87.31 124 LEU A C 1
ATOM 950 O O . LEU A 1 124 ? -2.577 -5.634 7.727 1.00 87.31 124 LEU A O 1
ATOM 954 N N . LEU A 1 125 ? -1.704 -7.674 7.368 1.00 86.06 125 LEU A N 1
ATOM 955 C CA . LEU A 1 125 ? -2.928 -8.445 7.646 1.00 86.06 125 LEU A CA 1
ATOM 956 C C . LEU A 1 125 ? -3.352 -8.403 9.124 1.00 86.06 125 LEU A C 1
ATOM 958 O O . LEU A 1 125 ? -4.502 -8.690 9.442 1.00 86.06 125 LEU A O 1
ATOM 962 N N . ILE A 1 126 ? -2.429 -8.067 10.031 1.00 86.69 126 ILE A N 1
ATOM 963 C CA . ILE A 1 126 ? -2.696 -7.944 11.473 1.00 86.69 126 ILE A CA 1
ATOM 964 C C . ILE A 1 126 ? -3.307 -6.566 11.795 1.00 86.69 126 ILE A C 1
ATOM 966 O O . ILE A 1 126 ? -4.012 -6.406 12.793 1.00 86.69 126 ILE A O 1
ATOM 970 N N . ILE A 1 127 ? -3.051 -5.557 10.956 1.00 86.88 127 ILE A N 1
ATOM 971 C CA . ILE A 1 127 ? -3.463 -4.173 11.195 1.00 86.88 127 ILE A CA 1
ATOM 972 C C . ILE A 1 127 ? -4.901 -3.972 10.709 1.00 86.88 127 ILE A C 1
ATOM 974 O O . ILE A 1 127 ? -5.186 -4.034 9.516 1.00 86.88 127 ILE A O 1
ATOM 978 N N . ARG A 1 128 ? -5.800 -3.669 11.649 1.00 87.69 128 ARG A N 1
ATOM 979 C CA . ARG A 1 128 ? -7.244 -3.510 11.407 1.00 87.69 128 ARG A CA 1
ATOM 980 C C . ARG A 1 128 ? -7.702 -2.095 11.034 1.00 87.69 128 ARG A C 1
ATOM 982 O O . ARG A 1 128 ? -8.904 -1.864 11.007 1.00 87.69 128 ARG A O 1
ATOM 989 N N . SER A 1 129 ? -6.795 -1.144 10.816 1.00 87.81 129 SER A N 1
ATOM 990 C CA . SER A 1 129 ? -7.159 0.198 10.340 1.00 87.81 129 SER A CA 1
ATOM 991 C C . SER A 1 129 ? -6.473 0.517 9.019 1.00 87.81 129 SER A C 1
ATOM 993 O O . SER A 1 129 ? -5.292 0.205 8.812 1.00 87.81 129 SER A O 1
ATOM 995 N N . ALA A 1 130 ? -7.223 1.140 8.113 1.00 87.88 130 ALA A N 1
ATOM 996 C CA . ALA A 1 130 ? -6.749 1.474 6.780 1.00 87.88 130 ALA A CA 1
ATOM 997 C C . ALA A 1 130 ? -5.631 2.523 6.832 1.00 87.88 130 ALA A C 1
ATOM 999 O O . ALA A 1 130 ? -4.610 2.361 6.157 1.00 87.88 130 ALA A O 1
ATOM 1000 N N . LYS A 1 131 ? -5.757 3.550 7.688 1.00 86.62 131 LYS A N 1
ATOM 1001 C CA . LYS A 1 131 ? -4.729 4.589 7.809 1.00 86.62 131 LYS A CA 1
ATOM 1002 C C . LYS A 1 131 ? -3.441 4.055 8.432 1.00 86.62 131 LYS A C 1
ATOM 1004 O O . LYS A 1 131 ? -2.36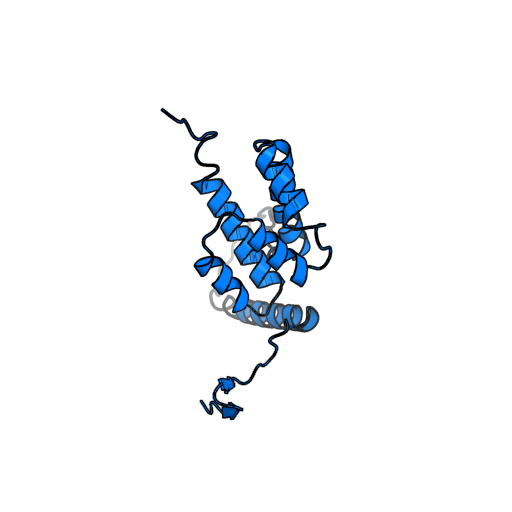0 4.382 7.944 1.00 86.62 131 LYS A O 1
ATOM 1009 N N . CYS A 1 132 ? -3.504 3.178 9.440 1.00 85.88 132 CYS A N 1
ATOM 1010 C CA . CYS A 1 132 ? -2.295 2.552 9.989 1.00 85.88 132 CYS A CA 1
ATOM 1011 C C . CYS A 1 132 ? -1.614 1.616 8.980 1.00 85.88 132 CYS A C 1
ATOM 1013 O O . CYS A 1 132 ? -0.385 1.646 8.868 1.00 85.88 132 CYS A O 1
ATOM 1015 N N . ARG A 1 133 ? -2.384 0.847 8.190 1.00 91.25 133 ARG A N 1
ATOM 1016 C CA . ARG A 1 133 ? -1.842 0.070 7.060 1.00 91.25 133 ARG A CA 1
ATOM 1017 C C . ARG A 1 133 ? -1.131 0.981 6.059 1.00 91.25 133 ARG A C 1
ATOM 1019 O O . ARG A 1 133 ? 0.002 0.702 5.673 1.00 91.25 133 ARG A O 1
ATOM 1026 N N . LEU A 1 134 ? -1.747 2.106 5.699 1.00 90.06 134 LEU A N 1
ATOM 1027 C CA . LEU A 1 134 ? -1.178 3.062 4.751 1.00 90.06 134 LEU A CA 1
ATOM 1028 C C . LEU A 1 134 ? 0.082 3.767 5.292 1.00 90.06 134 LEU A C 1
ATOM 1030 O O . LEU A 1 134 ? 1.036 3.949 4.543 1.00 90.06 134 LEU A O 1
ATOM 1034 N N . ARG A 1 135 ? 0.153 4.081 6.594 1.00 90.44 135 ARG A N 1
ATOM 1035 C CA . ARG A 1 135 ? 1.371 4.611 7.246 1.00 90.44 135 ARG A CA 1
ATOM 1036 C C . ARG A 1 135 ? 2.542 3.627 7.182 1.00 90.44 135 ARG A C 1
ATOM 1038 O O . ARG A 1 135 ? 3.663 4.049 6.914 1.00 90.44 135 ARG A O 1
ATOM 1045 N N . LEU A 1 136 ? 2.292 2.331 7.391 1.00 90.69 136 LEU A N 1
ATOM 1046 C CA . LEU A 1 136 ? 3.320 1.293 7.247 1.00 90.69 136 LEU A CA 1
ATOM 1047 C C . LEU A 1 136 ? 3.787 1.163 5.787 1.00 90.69 136 LEU A C 1
ATOM 1049 O O . LEU A 1 136 ? 4.985 1.090 5.527 1.00 90.69 136 LEU A O 1
ATOM 1053 N N . VAL A 1 137 ? 2.851 1.213 4.835 1.00 91.62 137 VAL A N 1
ATOM 1054 C CA . VAL A 1 137 ? 3.143 1.225 3.393 1.00 91.62 137 VAL A CA 1
ATOM 1055 C C . VAL A 1 137 ? 3.983 2.444 2.989 1.00 91.62 137 VAL A C 1
ATOM 1057 O O . VAL A 1 137 ? 4.965 2.281 2.269 1.00 91.62 137 VAL A O 1
ATOM 1060 N N . VAL A 1 138 ? 3.666 3.644 3.488 1.00 91.69 138 VAL A N 1
ATOM 1061 C CA . VAL A 1 138 ? 4.467 4.861 3.253 1.00 91.69 138 VAL A CA 1
ATOM 1062 C C . VAL A 1 138 ? 5.868 4.730 3.854 1.00 91.69 138 VAL A C 1
ATOM 1064 O O . VAL A 1 138 ? 6.843 5.011 3.163 1.00 91.69 138 VAL A O 1
ATOM 1067 N N . HIS A 1 139 ? 5.999 4.214 5.079 1.00 90.56 139 HIS A N 1
ATOM 1068 C CA . HIS A 1 139 ? 7.309 3.957 5.684 1.00 90.56 139 HIS A CA 1
ATOM 1069 C C . HIS A 1 139 ? 8.157 2.983 4.846 1.00 90.56 139 HIS A C 1
ATOM 1071 O O . HIS A 1 139 ? 9.347 3.215 4.627 1.00 90.56 139 HIS A O 1
ATOM 1077 N N . TRP A 1 140 ? 7.549 1.921 4.308 1.00 89.94 140 TRP A N 1
ATOM 1078 C CA . TRP A 1 140 ? 8.229 1.021 3.378 1.00 89.94 140 TRP A CA 1
ATOM 1079 C C . TRP A 1 140 ? 8.598 1.695 2.050 1.00 89.94 140 TRP A C 1
ATOM 1081 O O . TRP A 1 140 ? 9.666 1.411 1.515 1.00 89.94 140 TRP A O 1
ATOM 1091 N N . ILE A 1 141 ? 7.765 2.594 1.515 1.00 88.12 141 ILE A N 1
ATOM 1092 C CA . ILE A 1 141 ? 8.080 3.386 0.313 1.00 88.12 141 ILE A CA 1
ATOM 1093 C C . ILE A 1 141 ? 9.298 4.283 0.562 1.00 88.12 141 ILE A C 1
ATOM 1095 O O . ILE A 1 141 ? 10.233 4.274 -0.239 1.00 88.12 141 ILE A O 1
ATOM 1099 N N . GLU A 1 142 ? 9.336 5.001 1.685 1.00 88.69 142 GLU A N 1
ATOM 1100 C CA . GLU A 1 142 ? 10.484 5.822 2.096 1.00 88.69 142 GLU A CA 1
ATOM 1101 C C . GLU A 1 142 ? 11.752 4.974 2.260 1.00 88.69 142 GLU A C 1
ATOM 1103 O O . GLU A 1 142 ? 12.827 5.350 1.781 1.00 88.69 142 GLU A O 1
ATOM 1108 N N . GLN A 1 143 ? 11.628 3.793 2.871 1.00 85.88 143 GLN A N 1
ATOM 1109 C CA . GLN A 1 143 ? 12.732 2.852 3.039 1.00 85.88 143 GLN A CA 1
ATOM 1110 C C . GLN A 1 143 ? 13.224 2.295 1.693 1.00 85.88 143 GLN A C 1
ATOM 1112 O O . GLN A 1 143 ? 14.428 2.230 1.466 1.00 85.88 143 GLN A O 1
ATOM 1117 N N . LEU A 1 144 ? 12.327 1.944 0.767 1.00 82.25 144 LEU A N 1
ATOM 1118 C CA . LEU A 1 144 ? 12.676 1.475 -0.580 1.00 82.25 144 LEU A CA 1
ATOM 1119 C C . LEU A 1 144 ? 13.334 2.575 -1.422 1.00 82.25 144 LEU A C 1
ATOM 1121 O O . LEU A 1 144 ? 14.301 2.289 -2.126 1.00 82.25 144 LEU A O 1
ATOM 1125 N N . ASN A 1 145 ? 12.855 3.816 -1.314 1.00 79.44 145 ASN A N 1
ATOM 1126 C CA . ASN A 1 145 ? 13.455 4.994 -1.944 1.00 79.44 145 ASN A CA 1
ATOM 1127 C C . ASN A 1 145 ? 14.854 5.297 -1.368 1.00 79.44 145 ASN A C 1
ATOM 1129 O O . ASN A 1 145 ? 15.738 5.756 -2.084 1.00 79.44 145 ASN A O 1
ATOM 1133 N N . SER A 1 146 ? 15.073 4.981 -0.088 1.00 77.69 146 SER A N 1
ATOM 1134 C CA . SER A 1 146 ? 16.372 5.121 0.585 1.00 77.69 146 SER A CA 1
ATOM 1135 C C . SER A 1 146 ? 17.352 3.976 0.292 1.00 77.69 146 SER A C 1
ATOM 1137 O O . SER A 1 146 ? 18.558 4.172 0.421 1.00 77.69 146 SER A O 1
ATOM 1139 N N . ASN A 1 147 ? 16.857 2.778 -0.050 1.00 63.91 147 ASN A N 1
ATOM 1140 C CA . ASN A 1 147 ? 17.644 1.539 0.019 1.00 63.91 147 ASN A CA 1
ATOM 1141 C C . ASN A 1 147 ? 17.737 0.738 -1.300 1.00 63.91 147 ASN A C 1
ATOM 1143 O O . ASN A 1 147 ? 18.674 -0.044 -1.435 1.00 63.91 147 ASN A O 1
ATOM 1147 N N . TRP A 1 148 ? 16.814 0.885 -2.268 1.00 59.41 148 TRP A N 1
ATOM 1148 C CA . TRP A 1 148 ? 16.902 0.207 -3.581 1.00 59.41 148 TRP A CA 1
ATOM 1149 C C . TRP A 1 148 ? 16.615 1.130 -4.791 1.00 59.41 148 TRP A C 1
ATOM 1151 O O . TRP A 1 148 ? 17.428 1.994 -5.103 1.00 59.41 148 TRP A O 1
ATOM 1161 N N . TRP A 1 149 ? 15.640 0.770 -5.628 1.00 54.44 149 T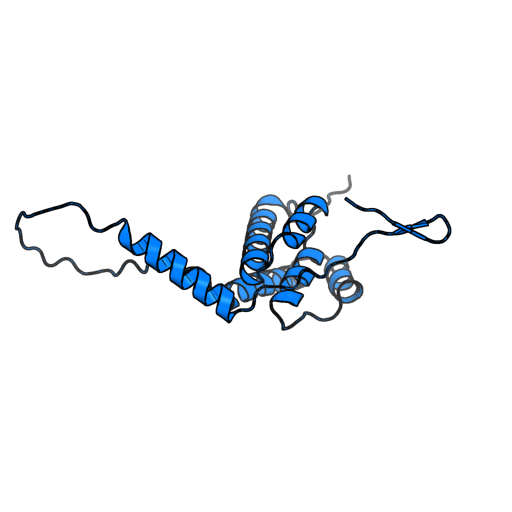RP A N 1
ATOM 1162 C CA . TRP A 1 149 ? 15.850 0.599 -7.077 1.00 54.44 149 TRP A CA 1
ATOM 1163 C C . TRP A 1 149 ? 17.316 0.257 -7.468 1.00 54.44 149 TRP A C 1
ATOM 1165 O O . TRP A 1 149 ? 17.848 0.829 -8.418 1.00 54.44 149 TRP A O 1
ATOM 1175 N N . PHE A 1 150 ? 17.966 -0.623 -6.672 1.00 50.50 150 PHE A N 1
ATOM 1176 C CA . PHE A 1 150 ? 19.418 -0.714 -6.400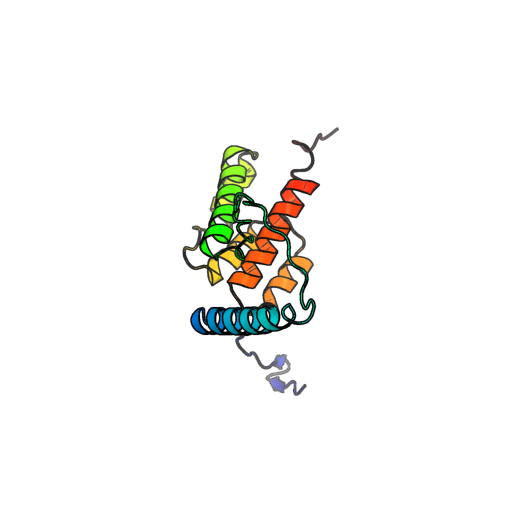 1.00 50.50 150 PHE A CA 1
ATOM 1177 C C . PHE A 1 150 ? 20.276 -0.058 -7.479 1.00 50.50 150 PHE A C 1
ATOM 1179 O O . PHE A 1 150 ? 20.753 -0.722 -8.400 1.00 50.50 150 PHE A O 1
ATOM 1186 N N . SER A 1 151 ? 20.468 1.253 -7.332 1.00 48.12 151 SER A N 1
ATOM 1187 C CA . SER A 1 151 ? 21.351 2.041 -8.187 1.00 48.12 151 SER A CA 1
ATOM 1188 C C . SER A 1 151 ? 21.200 1.739 -9.686 1.00 48.12 151 SER A C 1
ATOM 1190 O O . SER A 1 151 ? 22.141 1.301 -10.342 1.00 48.12 151 SER A O 1
ATOM 1192 N N . SER A 1 152 ? 20.025 2.018 -10.251 1.00 53.19 152 SER A N 1
ATOM 1193 C CA . SER A 1 152 ? 19.808 2.215 -11.697 1.00 53.19 152 SER A CA 1
ATOM 1194 C C . SER A 1 152 ? 20.076 1.042 -12.657 1.00 53.19 152 SER A C 1
ATOM 1196 O O . SER A 1 152 ? 19.888 1.227 -13.861 1.00 53.19 152 SER A O 1
ATOM 1198 N N . GLY A 1 153 ? 20.438 -0.165 -12.209 1.00 48.12 153 GLY A N 1
ATOM 1199 C CA . GLY A 1 153 ? 20.509 -1.302 -13.132 1.00 48.12 153 GLY A CA 1
ATOM 1200 C C . GLY A 1 153 ? 21.126 -2.591 -12.601 1.00 48.12 153 GLY A C 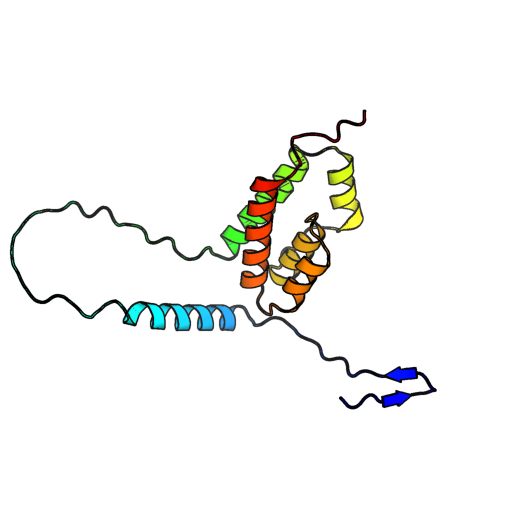1
ATOM 1201 O O . GLY A 1 153 ? 22.137 -2.596 -11.906 1.00 48.12 153 GLY A O 1
ATOM 1202 N N . CYS A 1 154 ? 20.560 -3.718 -13.039 1.00 41.34 154 CYS A N 1
ATOM 1203 C CA . CYS A 1 154 ? 21.261 -4.995 -13.014 1.00 41.34 154 CYS A CA 1
ATOM 1204 C C . CYS A 1 154 ? 22.347 -4.978 -14.102 1.00 41.34 154 CYS A C 1
ATOM 1206 O O . CYS A 1 154 ? 22.074 -5.264 -15.269 1.00 41.34 154 CYS A O 1
ATOM 1208 N N . SER A 1 155 ? 23.573 -4.625 -13.719 1.00 46.16 155 SER A N 1
ATOM 1209 C CA . SER A 1 155 ? 24.763 -4.849 -14.542 1.00 46.16 155 SER A CA 1
ATOM 1210 C C . SER A 1 155 ? 25.055 -6.348 -14.594 1.00 46.16 155 SER A C 1
ATOM 1212 O O . SER A 1 155 ? 25.782 -6.873 -13.753 1.00 46.16 155 SER A O 1
ATOM 1214 N N . ILE A 1 156 ? 24.456 -7.045 -15.560 1.00 42.66 156 ILE A N 1
ATOM 1215 C CA . ILE A 1 156 ? 24.832 -8.423 -15.890 1.00 42.66 156 ILE A CA 1
ATOM 1216 C C . ILE A 1 156 ? 26.242 -8.372 -16.487 1.00 42.66 156 ILE A C 1
ATOM 1218 O O . ILE A 1 156 ? 26.448 -7.723 -17.514 1.00 42.66 156 ILE A O 1
ATOM 1222 N N . ASN A 1 157 ? 27.190 -9.050 -15.843 1.00 35.06 157 ASN A N 1
ATOM 1223 C CA . ASN A 1 157 ? 28.579 -9.194 -16.276 1.00 35.06 157 ASN A CA 1
ATOM 1224 C C . ASN A 1 157 ? 29.051 -10.631 -16.037 1.00 35.06 157 ASN A C 1
ATOM 1226 O O . ASN A 1 157 ? 28.556 -11.246 -15.068 1.00 35.06 157 ASN A O 1
#

Radius of gyration: 23.22 Å; chains: 1; bounding box: 44×79×58 Å

Sequence (157 aa):
METGTLDGYMVGRIERVDDISEDLEEEAEKAIASLSSNENDNTQESTSSASPSSSTQQRSPSPPTTEELMAVCHAFVDQLRNGTAPWVVQRLNNTFGPMPSDVSSFSFWMAQVLPIDEHEKAKLLIIRSAKCRLRLVVHWIEQLNSNWWFSSGCSIN

Organism: NCBI:txid2282107

Foldseek 3Di:
DDWDADPNDTDDDDDDQAADDPVVVVVVVVVVVVVVVPPPPDDDDDDDDDDPDDPPPPPDPDDDDLVNLVVLLVVLVVCCVVPHDVVLVVCLCPPLHDQDPDLQVNLLSLLVSDPDDVVLVVVLVVHRHSSVSSVSSSVVSVVCVVPDPPPRDDPDD

Secondary structure (DSSP, 8-state):
---EEETTEEEPPP---PPPPHHHHHHHHHHHHHHHGGGS---------------------PPPPHHHHHHHHHHHHHHHHHHS-HHHHHHHHHHS-SPPSSHHHHHHHHHHHS---HHHHHHHTT---HHHHHHHHHHHHHHHHHH-GGGG-----